Protein AF-A0A811S932-F1 (afdb_monomer_lite)

Foldseek 3Di:
DLVVLQVLVCVQQVDGQAPDPDPVSVVVSLVVCVCLLPPPPNPPVPPRPVPDDPLSSVLSCLCSPPPPVSHDDPVNSCVGPVNPDDPDD

Organism: NCBI:txid422564

pLDDT: mean 81.07, std 15.1, range [38.97, 96.25]

InterPro domains:
  IPR000719 Protein kinase domain [PF00069] (1-83)
  IPR000719 Protein kinase domain [PS50011] (1-83)
  IPR011009 Protein kinase-like domain superfamily [SSF56112] (1-86)
  IPR050108 Cyclin-dependent kinase [PTHR24056] (1-88)

Radius of gyration: 13.45 Å; chains: 1; bounding box: 45×24×29 Å

Structure (mmCIF, N/CA/C/O backbone):
data_AF-A0A811S932-F1
#
_entry.id   AF-A0A811S932-F1
#
loop_
_atom_site.group_PDB
_atom_site.id
_atom_site.type_symbol
_atom_site.label_atom_id
_atom_site.label_alt_id
_atom_site.label_comp_id
_atom_site.label_asym_id
_atom_site.label_entity_id
_atom_site.label_seq_id
_atom_site.pdbx_PDB_ins_code
_atom_site.Cartn_x
_atom_site.Cartn_y
_atom_site.Cartn_z
_atom_site.occupancy
_atom_site.B_iso_or_equiv
_atom_site.auth_seq_id
_atom_site.auth_comp_id
_atom_site.auth_asym_id
_atom_site.auth_atom_id
_atom_site.pdbx_PDB_model_num
ATOM 1 N N . MET A 1 1 ? 3.481 -7.781 5.953 1.00 94.19 1 MET A N 1
ATOM 2 C CA . MET A 1 1 ? 2.413 -6.844 5.537 1.00 94.19 1 MET A CA 1
ATOM 3 C C . MET A 1 1 ? 2.644 -6.301 4.137 1.00 94.19 1 MET A C 1
ATOM 5 O O . MET A 1 1 ? 1.759 -6.491 3.323 1.00 94.19 1 MET A O 1
ATOM 9 N N . TRP A 1 2 ? 3.835 -5.781 3.804 1.00 92.31 2 TRP A N 1
ATOM 10 C CA . TRP A 1 2 ? 4.169 -5.380 2.423 1.00 92.31 2 TRP A CA 1
ATOM 11 C C . TRP A 1 2 ? 3.836 -6.455 1.374 1.00 92.31 2 TRP A C 1
ATOM 13 O O . TRP A 1 2 ? 3.036 -6.209 0.485 1.00 92.31 2 TRP A O 1
ATOM 23 N N . GLY A 1 3 ? 4.341 -7.683 1.552 1.00 93.31 3 GLY A N 1
ATOM 24 C CA . GLY A 1 3 ? 4.035 -8.792 0.639 1.00 93.31 3 GLY A CA 1
ATOM 25 C C . GLY A 1 3 ? 2.544 -9.1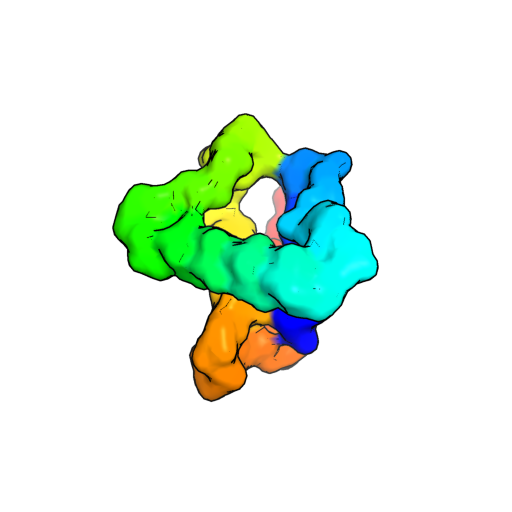43 0.536 1.00 93.31 3 GLY A C 1
ATOM 26 O O . GLY A 1 3 ? 2.092 -9.535 -0.530 1.00 93.31 3 GLY A O 1
ATOM 27 N N . LEU A 1 4 ? 1.754 -8.938 1.600 1.00 94.31 4 LEU A N 1
ATOM 28 C CA . LEU A 1 4 ? 0.294 -9.092 1.532 1.00 94.31 4 LEU A CA 1
ATOM 29 C C . LEU A 1 4 ? -0.333 -7.992 0.668 1.00 94.31 4 LEU A C 1
ATOM 31 O O . LEU A 1 4 ? -1.238 -8.273 -0.107 1.00 94.31 4 LEU A O 1
ATOM 35 N N . GLY A 1 5 ? 0.164 -6.758 0.784 1.00 92.56 5 GLY A N 1
ATOM 36 C CA . GLY A 1 5 ? -0.207 -5.662 -0.106 1.00 92.56 5 GLY A CA 1
ATOM 37 C C . GLY A 1 5 ? 0.106 -5.976 -1.568 1.00 92.56 5 GLY A C 1
ATOM 38 O O . GLY A 1 5 ? -0.734 -5.704 -2.417 1.00 92.56 5 GLY A O 1
ATOM 39 N N . CYS A 1 6 ? 1.249 -6.613 -1.855 1.00 91.31 6 CYS A N 1
ATOM 40 C CA . CYS A 1 6 ? 1.586 -7.063 -3.209 1.00 91.31 6 CYS A CA 1
ATOM 41 C C . CYS A 1 6 ? 0.580 -8.092 -3.726 1.00 91.31 6 CYS A C 1
ATOM 43 O O . CYS A 1 6 ? -0.049 -7.856 -4.748 1.00 91.31 6 CYS A O 1
ATOM 45 N N . VAL A 1 7 ? 0.353 -9.176 -2.974 1.00 93.06 7 VAL A N 1
ATOM 46 C CA . VAL A 1 7 ? -0.612 -10.223 -3.356 1.00 93.06 7 VAL A CA 1
ATOM 47 C C . VAL A 1 7 ? -2.009 -9.634 -3.553 1.00 93.06 7 VAL A C 1
ATOM 49 O O . VAL A 1 7 ? -2.697 -9.958 -4.513 1.00 93.06 7 VAL A O 1
ATOM 52 N N . MET A 1 8 ? -2.444 -8.740 -2.665 1.00 91.31 8 MET A N 1
ATOM 53 C CA . MET A 1 8 ? -3.742 -8.082 -2.793 1.00 91.31 8 MET A CA 1
ATOM 54 C C . MET A 1 8 ? -3.811 -7.183 -4.030 1.00 91.31 8 MET A C 1
ATOM 56 O O . MET A 1 8 ? -4.836 -7.191 -4.708 1.00 91.31 8 MET A O 1
ATOM 60 N N . ALA A 1 9 ? -2.755 -6.420 -4.325 1.00 86.94 9 ALA A N 1
ATOM 61 C CA . ALA A 1 9 ? -2.691 -5.604 -5.531 1.00 86.94 9 ALA A CA 1
ATOM 62 C C . ALA A 1 9 ? -2.850 -6.478 -6.777 1.00 86.94 9 ALA A C 1
ATOM 64 O O . ALA A 1 9 ? -3.692 -6.157 -7.603 1.00 86.94 9 ALA A O 1
ATOM 65 N N . GLU A 1 10 ? -2.134 -7.603 -6.844 1.00 89.31 10 GLU A N 1
ATOM 66 C CA . GLU A 1 10 ? -2.181 -8.554 -7.961 1.00 89.31 10 GLU A CA 1
ATOM 67 C C . GLU A 1 10 ? -3.551 -9.213 -8.124 1.00 89.31 10 GLU A C 1
ATOM 69 O O . GLU A 1 10 ? -4.062 -9.343 -9.233 1.00 89.31 10 GLU A O 1
ATOM 74 N N . LEU A 1 11 ? -4.193 -9.589 -7.015 1.00 89.25 11 LEU A N 1
ATOM 75 C CA . LEU A 1 11 ? -5.548 -10.144 -7.041 1.00 89.25 11 LEU A CA 1
ATOM 76 C C . LEU A 1 11 ? -6.588 -9.125 -7.517 1.00 89.25 11 LEU A C 1
ATOM 78 O O . LEU A 1 11 ? -7.581 -9.505 -8.134 1.00 89.25 11 LEU A O 1
ATOM 82 N N . LEU A 1 12 ? -6.393 -7.845 -7.193 1.00 84.25 12 LEU A N 1
ATOM 83 C CA . LEU A 1 12 ? -7.306 -6.773 -7.582 1.00 84.25 12 LEU A CA 1
ATOM 84 C C . LEU A 1 12 ? -7.061 -6.290 -9.010 1.00 84.25 12 LEU A C 1
ATOM 86 O O . LEU A 1 12 ? -8.027 -5.895 -9.653 1.00 84.25 12 LEU A O 1
ATOM 90 N N . SER A 1 13 ? -5.810 -6.293 -9.479 1.00 80.19 13 SER A N 1
ATOM 91 C CA . SER A 1 13 ? -5.433 -5.852 -10.824 1.00 80.19 13 SER A CA 1
ATOM 92 C C . SER A 1 13 ? -5.535 -6.957 -11.876 1.00 80.19 13 SER A C 1
ATOM 94 O O . SER A 1 13 ? -5.718 -6.654 -13.050 1.00 80.19 13 SER A O 1
ATOM 96 N N . GLY A 1 14 ? -5.393 -8.226 -11.481 1.00 83.31 14 GLY A N 1
ATOM 97 C CA . GLY A 1 14 ? -5.205 -9.338 -12.416 1.00 83.31 14 GLY A CA 1
ATOM 98 C C . GLY A 1 14 ? -3.828 -9.347 -13.093 1.00 83.31 14 GLY A C 1
ATOM 99 O O . GLY A 1 14 ? -3.575 -10.190 -13.950 1.00 83.31 14 GLY A O 1
ATOM 100 N N . GLU A 1 15 ? -2.938 -8.435 -12.702 1.00 83.62 15 GLU A N 1
ATOM 101 C CA . GLU A 1 15 ? -1.597 -8.243 -13.250 1.00 83.62 15 GLU A CA 1
ATOM 102 C C . GLU A 1 15 ? -0.580 -8.214 -12.107 1.00 83.62 15 GLU A C 1
ATOM 104 O O . GLU A 1 15 ? -0.879 -7.757 -11.005 1.00 83.62 15 GLU A O 1
ATOM 109 N N . THR A 1 16 ? 0.642 -8.663 -12.362 1.00 86.19 16 THR A N 1
ATOM 110 C CA . THR A 1 16 ? 1.749 -8.587 -11.394 1.00 86.19 16 THR A CA 1
ATOM 111 C C . THR A 1 16 ? 2.024 -7.145 -10.967 1.00 86.19 16 THR A C 1
ATOM 113 O O . THR A 1 16 ? 2.071 -6.250 -11.814 1.00 86.19 16 THR A O 1
ATOM 116 N N . LEU A 1 17 ? 2.292 -6.920 -9.682 1.00 83.19 17 LEU A N 1
ATOM 117 C CA . LEU A 1 17 ? 2.591 -5.572 -9.187 1.00 83.19 17 LEU A CA 1
ATOM 118 C C . LEU A 1 17 ? 3.989 -5.091 -9.604 1.00 83.19 17 LEU A C 1
ATOM 120 O O . LEU A 1 17 ? 4.186 -3.897 -9.817 1.00 83.19 17 LEU A O 1
ATOM 124 N N . PHE A 1 18 ? 4.931 -6.026 -9.698 1.00 87.12 18 PHE A N 1
ATOM 125 C CA . PHE A 1 18 ? 6.326 -5.791 -10.050 1.00 87.12 18 PHE A CA 1
ATOM 126 C C . PHE A 1 18 ? 6.742 -6.793 -11.127 1.00 87.12 18 PHE A C 1
ATOM 128 O O . PHE A 1 18 ? 6.387 -7.970 -11.033 1.00 87.12 18 PHE A O 1
ATOM 135 N N . GLN A 1 19 ? 7.477 -6.334 -12.136 1.00 85.94 19 GLN A N 1
ATOM 136 C CA . GLN A 1 19 ? 8.015 -7.157 -13.230 1.00 85.94 19 GLN A CA 1
ATOM 137 C C . GLN A 1 19 ? 9.549 -7.142 -13.252 1.00 85.94 19 GLN A C 1
ATOM 139 O O . GLN A 1 19 ? 10.166 -7.711 -14.147 1.00 85.94 19 GLN A O 1
ATOM 144 N N . ALA A 1 20 ? 10.167 -6.516 -12.253 1.00 87.62 20 ALA A N 1
ATOM 145 C CA . ALA A 1 20 ? 11.609 -6.451 -12.108 1.00 87.62 20 ALA A CA 1
ATOM 146 C C . ALA A 1 20 ? 12.285 -7.834 -12.060 1.00 87.62 20 ALA A C 1
ATOM 148 O O . ALA A 1 20 ? 11.942 -8.689 -11.238 1.00 87.62 20 ALA A O 1
ATOM 149 N N . GLU A 1 21 ? 13.327 -8.005 -12.875 1.00 89.19 21 GLU A N 1
ATOM 150 C CA . GLU A 1 21 ? 14.193 -9.192 -12.890 1.00 89.19 21 GLU A CA 1
ATOM 151 C C . GLU A 1 21 ? 15.486 -8.966 -12.085 1.00 89.19 21 GLU A C 1
ATOM 153 O O . GLU A 1 21 ? 16.220 -9.908 -11.776 1.00 89.19 21 GLU A O 1
ATOM 158 N N . SER A 1 22 ? 15.762 -7.714 -11.706 1.00 92.44 22 SER A N 1
ATOM 159 C CA . SER A 1 22 ? 16.924 -7.308 -10.913 1.00 92.44 22 SER A CA 1
ATOM 160 C C . SER A 1 22 ? 16.556 -6.462 -9.692 1.00 92.44 22 SER A C 1
ATOM 162 O O . SER A 1 22 ? 15.518 -5.803 -9.641 1.00 92.44 22 SER A O 1
ATOM 164 N N . GLU A 1 23 ? 17.452 -6.416 -8.701 1.00 90.25 23 GLU A N 1
ATOM 165 C CA . GLU A 1 23 ? 17.285 -5.549 -7.524 1.00 90.25 23 GLU A CA 1
ATOM 166 C C . GLU A 1 23 ? 17.191 -4.063 -7.903 1.00 90.25 23 GLU A C 1
ATOM 168 O O . GLU A 1 23 ? 16.437 -3.313 -7.284 1.00 90.25 23 GLU A O 1
ATOM 173 N N . TYR A 1 24 ? 17.924 -3.634 -8.935 1.00 89.44 24 TYR A N 1
ATOM 174 C CA . TYR A 1 24 ? 17.886 -2.254 -9.416 1.00 89.44 24 TYR A CA 1
ATOM 175 C C . TYR A 1 24 ? 16.499 -1.890 -9.958 1.00 89.44 24 TYR A C 1
ATOM 177 O O . TYR A 1 24 ? 15.899 -0.917 -9.498 1.00 89.44 24 TYR A O 1
ATOM 185 N N . GLU A 1 25 ? 15.958 -2.706 -10.865 1.00 89.00 25 GLU A N 1
ATOM 186 C CA . GLU A 1 25 ? 14.604 -2.527 -11.404 1.00 89.00 25 GLU A CA 1
ATOM 187 C C . GLU A 1 25 ? 13.562 -2.568 -10.287 1.00 89.00 25 GLU A C 1
ATOM 189 O O . GLU A 1 25 ? 12.699 -1.701 -10.215 1.00 89.00 25 GLU A O 1
ATOM 194 N N . MET A 1 26 ? 13.710 -3.496 -9.340 1.00 87.69 26 MET A N 1
ATOM 195 C CA . MET A 1 26 ? 12.803 -3.643 -8.205 1.00 87.69 26 MET A CA 1
ATOM 196 C C . MET A 1 26 ? 12.762 -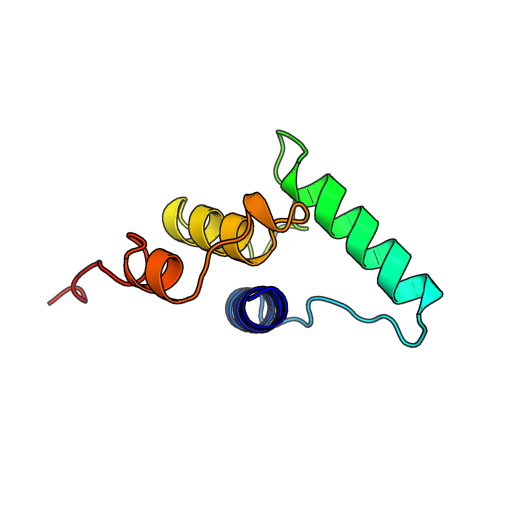2.370 -7.347 1.00 87.69 26 MET A C 1
ATOM 198 O O . MET A 1 26 ? 11.698 -1.933 -6.905 1.00 87.69 26 MET A O 1
ATOM 202 N N . THR A 1 27 ? 13.913 -1.729 -7.118 1.00 87.44 27 THR A N 1
ATOM 203 C CA . THR A 1 27 ? 13.952 -0.445 -6.400 1.00 87.44 27 THR A CA 1
ATOM 204 C C . THR A 1 27 ? 13.352 0.711 -7.197 1.00 87.44 27 THR A C 1
ATOM 206 O O . THR A 1 27 ? 12.702 1.570 -6.594 1.00 87.44 27 THR A O 1
ATOM 209 N N . ALA A 1 28 ? 13.517 0.724 -8.523 1.00 87.75 28 ALA A N 1
ATOM 210 C CA . ALA A 1 28 ? 12.910 1.724 -9.396 1.00 87.75 28 ALA A CA 1
ATOM 211 C C . ALA A 1 28 ? 11.379 1.592 -9.398 1.00 87.75 28 ALA A C 1
ATOM 213 O O . ALA A 1 28 ? 10.687 2.557 -9.075 1.00 87.75 28 ALA A O 1
ATOM 214 N N . GLU A 1 29 ? 10.856 0.383 -9.615 1.00 88.94 29 GLU A N 1
ATOM 215 C CA . GLU A 1 29 ? 9.416 0.104 -9.596 1.00 88.94 29 GLU A CA 1
ATOM 216 C C . GLU A 1 29 ? 8.794 0.386 -8.219 1.00 88.94 29 GLU A C 1
ATOM 218 O O . GLU A 1 29 ? 7.701 0.947 -8.121 1.00 88.94 29 GLU A O 1
ATOM 223 N N . MET A 1 30 ? 9.497 0.070 -7.124 1.00 87.00 30 MET A N 1
ATOM 224 C CA . MET A 1 30 ? 9.056 0.470 -5.785 1.00 87.00 30 MET A CA 1
ATOM 225 C C . MET A 1 30 ? 9.006 1.994 -5.628 1.00 87.00 30 MET A C 1
ATOM 227 O O . MET A 1 30 ? 8.062 2.515 -5.033 1.00 87.00 30 MET A O 1
ATOM 231 N N . SER A 1 31 ? 9.994 2.734 -6.135 1.00 85.75 31 SER A N 1
ATOM 232 C CA . SER A 1 31 ? 9.961 4.200 -6.082 1.00 85.75 31 SER A CA 1
ATOM 233 C C . SER A 1 31 ? 8.786 4.759 -6.884 1.00 85.75 31 SER A C 1
ATOM 235 O O . SER A 1 31 ? 8.062 5.620 -6.390 1.00 85.75 31 SER A O 1
ATOM 237 N N . GLU A 1 32 ? 8.522 4.216 -8.069 1.00 84.31 32 GLU A N 1
ATOM 238 C CA . GLU A 1 32 ? 7.370 4.608 -8.882 1.00 84.31 32 GLU A CA 1
ATOM 239 C C . GLU A 1 32 ? 6.046 4.299 -8.177 1.00 84.31 32 GLU A C 1
ATOM 241 O O . GLU A 1 32 ? 5.155 5.147 -8.120 1.00 84.31 32 GLU A O 1
ATOM 246 N N . LEU A 1 33 ? 5.912 3.117 -7.565 1.00 84.38 33 LEU A N 1
ATOM 247 C CA . LEU A 1 33 ? 4.742 2.765 -6.759 1.00 84.38 33 LEU A CA 1
ATOM 248 C C . LEU A 1 33 ? 4.532 3.755 -5.605 1.00 84.38 33 LEU A C 1
ATOM 250 O O . LEU A 1 33 ? 3.394 4.132 -5.313 1.00 84.38 33 LEU A O 1
ATOM 254 N N . ARG A 1 34 ? 5.618 4.197 -4.958 1.00 83.06 34 ARG A N 1
ATOM 255 C CA . ARG A 1 34 ? 5.566 5.212 -3.899 1.00 83.06 34 ARG A CA 1
ATOM 256 C C . ARG A 1 34 ? 4.989 6.517 -4.417 1.00 83.06 34 ARG A C 1
ATOM 258 O O . ARG A 1 34 ? 4.067 7.042 -3.799 1.00 83.06 34 ARG A O 1
ATOM 265 N N . ASP A 1 35 ? 5.517 7.018 -5.525 1.00 80.56 35 ASP A N 1
ATOM 266 C CA . ASP A 1 35 ? 5.103 8.293 -6.110 1.00 80.56 35 ASP A CA 1
ATOM 267 C C . ASP A 1 35 ? 3.644 8.233 -6.592 1.00 80.56 35 ASP A C 1
ATOM 269 O O . ASP A 1 35 ? 2.870 9.182 -6.425 1.00 80.56 35 ASP A O 1
ATOM 273 N N . ARG A 1 36 ? 3.212 7.070 -7.094 1.00 74.75 36 ARG A N 1
ATOM 274 C CA . ARG A 1 36 ? 1.816 6.796 -7.476 1.00 74.75 36 ARG A CA 1
ATOM 275 C C . ARG A 1 36 ? 0.860 6.792 -6.280 1.00 74.75 36 ARG A C 1
ATOM 277 O O . ARG A 1 36 ? -0.283 7.216 -6.422 1.00 74.75 36 ARG A O 1
ATOM 284 N N . MET A 1 37 ? 1.310 6.323 -5.116 1.00 72.56 37 MET A N 1
ATOM 285 C CA . MET A 1 37 ? 0.517 6.282 -3.878 1.00 72.56 37 MET A CA 1
ATOM 286 C C . MET A 1 37 ? 0.482 7.630 -3.138 1.00 72.56 37 MET A C 1
ATOM 288 O O . MET A 1 37 ? -0.494 7.915 -2.447 1.00 72.56 37 MET A O 1
ATOM 292 N N . THR A 1 38 ? 1.532 8.454 -3.239 1.00 68.31 38 THR A N 1
ATOM 293 C CA . THR A 1 38 ? 1.640 9.746 -2.529 1.00 68.31 38 THR A CA 1
ATOM 294 C C . THR A 1 38 ? 1.159 10.945 -3.341 1.00 68.31 38 THR A C 1
ATOM 296 O O . THR A 1 38 ? 0.817 11.976 -2.757 1.00 68.31 38 THR A O 1
ATOM 299 N N . SER A 1 39 ? 1.103 10.841 -4.670 1.00 61.66 39 SER A N 1
ATOM 300 C CA . SER A 1 39 ? 0.519 11.889 -5.504 1.00 61.66 39 SER A CA 1
ATOM 301 C C . SER A 1 39 ? -0.991 12.001 -5.249 1.00 61.66 39 SER A C 1
ATOM 303 O O . SER A 1 39 ? -1.739 11.032 -5.337 1.00 61.66 39 SER A O 1
ATOM 305 N N . ALA A 1 40 ? -1.468 13.220 -4.958 1.00 48.53 40 ALA A N 1
ATOM 306 C CA . ALA A 1 40 ? -2.890 13.523 -4.725 1.00 48.53 40 ALA A CA 1
ATOM 307 C C . ALA A 1 40 ? -3.804 13.168 -5.920 1.00 48.53 40 ALA A C 1
ATOM 309 O O . ALA A 1 40 ? -5.026 13.135 -5.793 1.00 48.53 40 ALA A O 1
ATOM 310 N N . ALA A 1 41 ? -3.211 12.875 -7.078 1.00 45.72 41 ALA A N 1
ATOM 311 C CA . ALA A 1 41 ? -3.843 12.192 -8.189 1.00 45.72 41 ALA A CA 1
ATOM 312 C C . ALA A 1 41 ? -3.347 10.740 -8.202 1.00 45.72 41 ALA A C 1
ATOM 314 O O . ALA A 1 41 ? -2.437 10.427 -8.962 1.00 45.72 41 ALA A O 1
ATOM 315 N N . GLY A 1 42 ? -3.930 9.881 -7.359 1.00 46.16 42 GLY A N 1
ATOM 316 C CA . GLY A 1 42 ? -3.620 8.453 -7.265 1.00 46.16 42 GLY A CA 1
ATOM 317 C C . GLY A 1 42 ? -3.807 7.724 -8.596 1.00 46.16 42 GLY A C 1
ATOM 318 O O . GLY A 1 42 ? -4.817 7.061 -8.829 1.00 46.16 42 GLY A O 1
ATOM 319 N N . LYS A 1 43 ? -2.833 7.851 -9.492 1.00 42.97 43 LYS A N 1
ATOM 320 C CA . LYS A 1 43 ? -2.726 7.072 -10.716 1.00 42.97 43 LYS A CA 1
ATOM 321 C C . LYS A 1 43 ? -1.784 5.919 -10.429 1.00 42.97 43 LYS A C 1
ATOM 323 O O . LYS A 1 43 ? -0.643 5.864 -10.874 1.00 42.97 43 LYS A O 1
ATOM 328 N N . LEU A 1 44 ? -2.315 4.930 -9.719 1.00 49.59 44 LEU A N 1
ATOM 329 C CA . LEU A 1 44 ? -2.019 3.577 -10.157 1.00 49.59 44 LEU A CA 1
ATOM 330 C C . LEU A 1 44 ? -2.542 3.509 -11.606 1.00 49.59 44 LEU A C 1
ATOM 332 O O . LEU A 1 44 ? -3.683 3.913 -11.822 1.00 49.59 44 LEU A O 1
ATOM 336 N N . ASP A 1 45 ? -1.704 3.173 -12.596 1.00 48.38 45 ASP A N 1
ATOM 337 C CA . ASP A 1 45 ? -2.143 3.091 -13.994 1.00 48.38 45 ASP A CA 1
ATOM 338 C C . ASP A 1 45 ? -3.425 2.235 -14.086 1.00 48.38 45 ASP A C 1
ATOM 340 O O . ASP A 1 45 ? -3.544 1.227 -13.380 1.00 48.38 45 ASP A O 1
ATOM 344 N N . PRO A 1 46 ? -4.478 2.749 -14.739 1.00 47.00 46 PRO A N 1
ATOM 345 C CA . PRO A 1 46 ? -5.696 2.906 -13.970 1.00 47.00 46 PRO A CA 1
ATOM 346 C C . PRO A 1 46 ? -6.873 2.021 -14.356 1.00 47.00 46 PRO A C 1
ATOM 348 O O . PRO A 1 46 ? -7.920 2.191 -13.740 1.00 47.00 46 PRO A O 1
ATOM 351 N N . GLU A 1 47 ? -6.798 1.152 -15.360 1.00 50.19 47 GLU A N 1
ATOM 352 C CA . GLU A 1 47 ? -8.016 0.424 -15.747 1.00 50.19 47 GLU A CA 1
ATOM 353 C C . GLU A 1 47 ? -8.513 -0.491 -14.626 1.00 50.19 47 GLU A C 1
ATOM 355 O O . GLU A 1 47 ? -9.700 -0.482 -14.322 1.00 50.19 47 GLU A O 1
ATOM 360 N N . CYS A 1 48 ? -7.613 -1.163 -13.905 1.00 55.28 48 CYS A N 1
ATOM 361 C CA . CYS A 1 48 ? -8.047 -2.117 -12.888 1.00 55.28 48 CYS A CA 1
ATOM 362 C C . CYS A 1 48 ? -8.233 -1.510 -11.481 1.00 55.28 48 CYS A C 1
ATOM 364 O O . CYS A 1 48 ? -9.028 -1.995 -10.676 1.00 55.28 48 CYS A O 1
ATOM 366 N N . LEU A 1 49 ? -7.546 -0.398 -11.169 1.00 60.38 49 LEU A N 1
ATOM 367 C CA . LEU A 1 49 ? -7.568 0.208 -9.824 1.00 60.38 49 LEU A CA 1
ATOM 368 C C . LEU A 1 49 ? -8.406 1.506 -9.715 1.00 60.38 49 LEU A C 1
ATOM 370 O O . LEU A 1 49 ? -8.692 1.977 -8.602 1.00 60.38 49 LEU A O 1
ATOM 374 N N . LYS A 1 50 ? -8.879 2.076 -10.837 1.00 61.91 50 LYS A N 1
ATOM 375 C CA . LYS A 1 50 ? -9.879 3.173 -10.835 1.00 61.91 50 LYS A CA 1
ATOM 376 C C . LYS A 1 50 ? -11.245 2.735 -10.314 1.00 61.91 50 LYS A C 1
ATOM 378 O O . LYS A 1 50 ? -11.933 3.549 -9.699 1.00 61.91 50 LYS A O 1
ATOM 383 N N . ASP A 1 51 ? -11.586 1.463 -10.467 1.00 68.75 51 ASP A N 1
ATOM 384 C CA . ASP A 1 51 ? -12.880 0.927 -10.032 1.00 68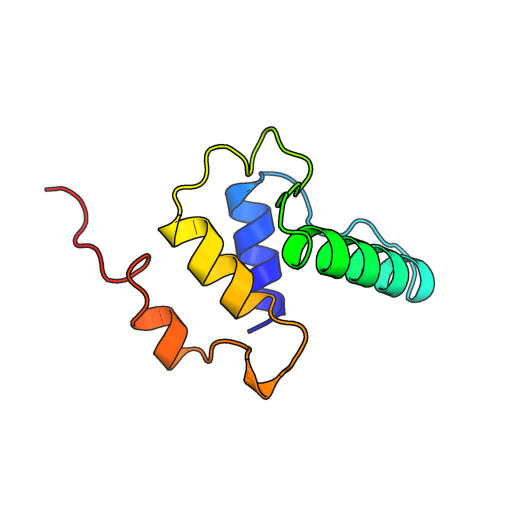.75 51 ASP A CA 1
ATOM 385 C C . ASP A 1 51 ? -12.854 0.393 -8.592 1.00 68.75 51 ASP A C 1
ATOM 387 O O . ASP A 1 51 ? -13.845 -0.138 -8.068 1.00 68.75 51 ASP A O 1
ATOM 391 N N . LEU A 1 52 ? -11.723 0.559 -7.897 1.0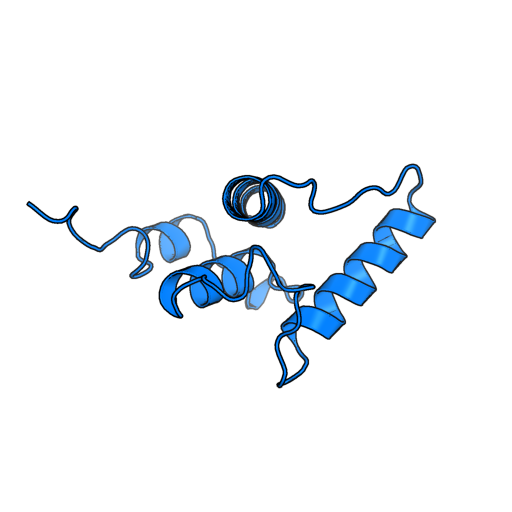0 73.94 52 LEU A N 1
ATOM 392 C CA . LEU A 1 52 ? -11.671 0.312 -6.467 1.00 73.94 52 LEU A CA 1
ATOM 393 C C . LEU A 1 52 ? -12.537 1.324 -5.718 1.00 73.94 52 LEU A C 1
ATOM 395 O O . LEU A 1 52 ? -12.449 2.536 -5.907 1.00 73.94 52 LEU A O 1
ATOM 399 N N . SER A 1 53 ? -13.333 0.806 -4.788 1.00 84.12 53 SER A N 1
ATOM 400 C CA . SER A 1 53 ? -13.977 1.639 -3.780 1.00 84.12 53 SER A CA 1
ATOM 401 C C . SER A 1 53 ? -12.915 2.262 -2.874 1.00 84.12 53 SER A C 1
ATOM 403 O O . SER A 1 53 ? -11.835 1.696 -2.696 1.00 84.12 53 SER A O 1
ATOM 405 N N . GLU A 1 54 ? -13.240 3.390 -2.244 1.00 82.88 54 GLU A N 1
ATOM 406 C CA . GLU A 1 54 ? -12.343 4.065 -1.293 1.00 82.88 54 GLU A CA 1
ATOM 407 C C . GLU A 1 54 ? -11.809 3.099 -0.225 1.00 82.88 54 GLU A C 1
ATOM 409 O O . GLU A 1 54 ? -10.607 3.046 -0.003 1.00 82.88 54 GLU A O 1
ATOM 414 N N . ASN A 1 55 ? -12.660 2.220 0.320 1.00 85.25 55 ASN A N 1
ATOM 415 C CA . ASN A 1 55 ? -12.246 1.206 1.297 1.00 85.25 55 ASN A CA 1
ATOM 416 C C . ASN A 1 55 ? -11.170 0.237 0.774 1.00 85.25 55 ASN A C 1
ATOM 418 O O . ASN A 1 55 ? -10.350 -0.234 1.555 1.00 85.25 55 ASN A O 1
ATOM 422 N N . ARG A 1 56 ? -11.208 -0.125 -0.516 1.00 86.44 56 ARG A N 1
ATOM 423 C CA . ARG A 1 56 ? -10.220 -1.033 -1.125 1.00 86.44 56 ARG A CA 1
ATOM 424 C C . ARG A 1 56 ? -8.883 -0.324 -1.323 1.00 86.44 56 ARG A C 1
ATOM 426 O O . ARG A 1 56 ? -7.841 -0.934 -1.118 1.00 86.44 56 ARG A O 1
ATOM 433 N N . ARG A 1 57 ? -8.917 0.962 -1.680 1.00 86.31 57 ARG A N 1
ATOM 434 C CA . ARG A 1 57 ? -7.707 1.787 -1.777 1.00 86.31 57 ARG A CA 1
ATOM 435 C C . ARG A 1 57 ? -7.071 2.013 -0.416 1.00 86.31 57 ARG A C 1
ATOM 437 O O . ARG A 1 57 ? -5.874 1.820 -0.290 1.00 86.31 57 ARG A O 1
ATOM 444 N N . ASP A 1 58 ? -7.873 2.352 0.587 1.00 89.00 58 ASP A N 1
ATOM 445 C CA . ASP A 1 58 ? -7.397 2.690 1.931 1.00 89.00 58 ASP A CA 1
ATOM 446 C C . ASP A 1 58 ? -6.612 1.533 2.571 1.00 89.00 58 ASP A C 1
ATOM 448 O O . ASP A 1 58 ? -5.454 1.692 2.962 1.00 89.00 58 ASP A O 1
ATOM 452 N N . VAL A 1 59 ? -7.175 0.316 2.544 1.00 91.81 59 VAL A N 1
ATOM 453 C CA . VAL A 1 59 ? -6.470 -0.873 3.051 1.00 91.81 59 VAL A CA 1
ATOM 454 C C . VAL A 1 59 ? -5.204 -1.171 2.248 1.00 91.81 59 VAL A C 1
ATOM 456 O O . VAL A 1 59 ? -4.168 -1.484 2.833 1.00 91.81 59 VAL A O 1
ATOM 459 N N . LEU A 1 60 ? -5.248 -1.034 0.918 1.00 90.38 60 LEU A N 1
ATOM 460 C CA . LEU A 1 60 ? -4.100 -1.302 0.055 1.00 90.38 60 LEU A CA 1
ATOM 461 C C . LEU A 1 60 ? -2.964 -0.298 0.305 1.00 90.38 60 LEU A C 1
ATOM 463 O O . LEU A 1 60 ? -1.808 -0.701 0.427 1.00 90.38 60 LEU A O 1
ATOM 467 N N . SER A 1 61 ? -3.290 0.987 0.460 1.00 89.31 61 SER A N 1
ATOM 468 C CA . SER A 1 61 ? -2.340 2.043 0.818 1.00 89.31 61 SER A CA 1
ATOM 469 C C . SER A 1 61 ? -1.718 1.814 2.197 1.00 89.31 61 SER A C 1
ATOM 471 O O . SER A 1 61 ? -0.517 2.016 2.360 1.00 89.31 61 SER A O 1
ATOM 473 N N . GLY A 1 62 ? -2.490 1.335 3.177 1.00 92.19 62 GLY A N 1
ATOM 474 C CA . GLY A 1 62 ? -1.964 0.975 4.496 1.00 92.19 62 GLY A CA 1
ATOM 475 C C . GLY A 1 62 ? -1.041 -0.252 4.472 1.00 92.19 62 GLY A C 1
ATOM 476 O O . GLY A 1 62 ? -0.016 -0.276 5.157 1.00 92.19 62 GLY A O 1
ATOM 477 N N . LEU A 1 63 ? -1.351 -1.265 3.657 1.00 93.12 63 LEU A N 1
ATOM 478 C CA . LEU A 1 63 ? -0.509 -2.458 3.486 1.00 93.12 63 LEU A CA 1
ATOM 479 C C . LEU A 1 63 ? 0.807 -2.148 2.755 1.00 93.12 63 LEU A C 1
ATOM 481 O O . LEU A 1 63 ? 1.860 -2.683 3.120 1.00 93.12 63 LEU A O 1
ATOM 485 N N . LEU A 1 64 ? 0.739 -1.265 1.756 1.00 91.56 64 LEU A N 1
ATOM 486 C CA . LEU A 1 64 ? 1.859 -0.793 0.938 1.00 91.56 64 LEU A CA 1
ATOM 487 C C . LEU A 1 64 ? 2.448 0.532 1.451 1.00 91.56 64 LEU A C 1
ATOM 489 O O . LEU A 1 64 ? 3.098 1.268 0.708 1.00 91.56 64 LEU A O 1
ATOM 493 N N . ALA A 1 65 ? 2.269 0.850 2.737 1.00 91.38 65 ALA A N 1
ATOM 494 C CA . ALA A 1 65 ? 2.907 2.022 3.316 1.00 91.38 65 ALA A CA 1
ATOM 495 C C . ALA A 1 65 ? 4.434 1.832 3.363 1.00 91.38 65 ALA A C 1
ATOM 497 O O . ALA A 1 65 ? 4.964 0.838 3.886 1.00 91.38 65 ALA A O 1
ATOM 498 N N . PHE A 1 66 ? 5.155 2.817 2.825 1.00 87.94 66 PHE A N 1
ATOM 499 C CA . PHE A 1 66 ? 6.617 2.812 2.783 1.00 87.94 66 PHE A CA 1
ATOM 500 C C . PHE A 1 66 ? 7.261 3.089 4.138 1.00 87.94 66 PHE A C 1
ATOM 502 O O . PHE A 1 66 ? 8.280 2.480 4.453 1.00 87.94 66 PHE A O 1
ATOM 509 N N . CYS A 1 67 ? 6.669 3.975 4.943 1.00 89.75 67 CYS A N 1
ATOM 510 C CA . CYS A 1 67 ? 7.071 4.163 6.334 1.00 89.75 67 CYS A CA 1
ATOM 511 C C . CYS A 1 67 ? 6.587 2.953 7.151 1.00 89.75 67 CYS A C 1
ATOM 513 O O . CYS A 1 67 ? 5.370 2.750 7.214 1.00 89.75 67 CYS A O 1
ATOM 515 N N . PRO A 1 68 ? 7.478 2.161 7.772 1.00 90.38 68 PRO A N 1
ATOM 516 C CA . PRO A 1 68 ? 7.088 0.985 8.550 1.00 90.38 68 PRO A CA 1
ATOM 517 C C . PRO A 1 68 ? 6.098 1.297 9.676 1.00 90.38 68 PRO A C 1
ATOM 519 O O . PRO A 1 68 ? 5.210 0.497 9.940 1.00 90.38 68 PRO A O 1
ATOM 522 N N . GLU A 1 69 ? 6.203 2.476 10.284 1.00 92.62 69 GLU A N 1
ATOM 523 C CA . GLU A 1 69 ? 5.355 2.932 11.392 1.00 92.62 69 GLU A CA 1
ATOM 524 C C . GLU A 1 69 ? 3.935 3.289 10.940 1.00 92.62 69 GLU A C 1
ATOM 526 O O . GLU A 1 69 ? 3.020 3.344 11.753 1.00 92.62 69 GLU A O 1
ATOM 531 N N . LYS A 1 70 ? 3.749 3.557 9.643 1.00 90.25 70 LYS A N 1
ATOM 532 C CA . LYS A 1 70 ? 2.437 3.829 9.036 1.00 90.25 70 LYS A CA 1
ATOM 533 C C . LYS A 1 70 ? 1.840 2.585 8.380 1.00 90.25 70 LYS A C 1
ATOM 535 O O . LYS A 1 70 ? 0.743 2.657 7.833 1.00 90.25 70 LYS A O 1
ATOM 540 N N . ARG A 1 71 ? 2.584 1.475 8.356 1.00 94.88 71 ARG A N 1
ATOM 541 C CA . ARG A 1 71 ? 2.167 0.243 7.696 1.00 94.88 71 ARG A CA 1
ATOM 542 C C . ARG A 1 71 ? 1.225 -0.523 8.602 1.00 94.88 71 ARG A C 1
ATOM 544 O O . ARG A 1 71 ? 1.591 -0.841 9.728 1.00 94.88 71 ARG A O 1
ATOM 551 N N . LEU A 1 72 ? 0.061 -0.876 8.064 1.00 95.25 72 LEU A N 1
ATOM 552 C CA . LEU A 1 72 ? -0.920 -1.683 8.780 1.00 95.25 72 LEU A CA 1
ATOM 553 C C . LEU A 1 72 ? -0.287 -2.984 9.266 1.00 95.25 72 LEU A C 1
ATOM 555 O O . LEU A 1 72 ? 0.334 -3.719 8.489 1.00 95.25 72 LEU A O 1
ATOM 559 N N . THR A 1 73 ? -0.499 -3.285 10.540 1.00 96.25 73 THR A N 1
ATOM 560 C CA . THR A 1 73 ? -0.302 -4.613 11.113 1.00 96.25 73 THR A CA 1
ATOM 561 C C . THR A 1 73 ? -1.408 -5.563 10.651 1.00 96.25 73 THR A C 1
ATOM 563 O O . THR A 1 73 ? -2.434 -5.153 10.109 1.00 96.25 73 THR A O 1
ATOM 566 N N . ALA A 1 74 ? -1.218 -6.868 10.865 1.00 94.38 74 ALA A N 1
ATOM 567 C CA . ALA A 1 74 ? -2.245 -7.853 10.530 1.00 94.38 74 ALA A CA 1
ATOM 568 C C . ALA A 1 74 ? -3.546 -7.634 11.324 1.00 94.38 74 ALA A C 1
ATOM 570 O O . ALA A 1 74 ? -4.627 -7.778 10.761 1.00 94.38 74 ALA A O 1
ATOM 571 N N . ALA A 1 75 ? -3.443 -7.254 12.603 1.00 94.69 75 ALA A N 1
ATOM 572 C CA . ALA A 1 75 ? -4.602 -6.977 13.448 1.00 94.69 75 ALA A CA 1
ATOM 573 C C . ALA A 1 75 ? -5.385 -5.752 12.946 1.00 94.69 75 ALA A C 1
ATOM 575 O O . ALA A 1 75 ? -6.582 -5.857 12.699 1.00 94.69 75 ALA A O 1
ATOM 576 N N . GLU A 1 76 ? -4.703 -4.632 12.688 1.00 94.38 76 GLU A N 1
ATOM 577 C CA . GLU A 1 76 ? -5.345 -3.414 12.166 1.00 94.38 76 GLU A CA 1
ATOM 578 C C . GLU A 1 76 ? -5.948 -3.636 10.773 1.00 94.38 76 GLU A C 1
ATOM 580 O O . GLU A 1 76 ? -7.022 -3.121 10.464 1.00 94.38 76 GLU A O 1
ATOM 585 N N . ALA A 1 77 ? -5.280 -4.432 9.928 1.00 93.12 77 ALA A N 1
ATOM 586 C CA . ALA A 1 77 ? -5.819 -4.802 8.628 1.00 93.12 77 ALA A CA 1
ATOM 587 C C . ALA A 1 77 ? -7.139 -5.571 8.775 1.00 93.12 77 ALA A C 1
ATOM 589 O O . ALA A 1 77 ? -8.092 -5.234 8.086 1.00 93.12 77 ALA A O 1
ATOM 590 N N . LEU A 1 78 ? -7.239 -6.547 9.685 1.00 91.50 78 LEU A N 1
ATOM 591 C CA . LEU A 1 78 ? -8.479 -7.305 9.915 1.00 91.50 78 LEU A CA 1
ATOM 592 C C . LEU A 1 78 ? -9.628 -6.434 10.440 1.00 91.50 78 LEU A C 1
ATOM 594 O O . LEU A 1 78 ? -10.788 -6.675 10.107 1.00 91.50 78 LEU A O 1
ATOM 598 N N . GLU A 1 79 ? -9.317 -5.407 11.225 1.00 91.50 79 GLU A N 1
ATOM 599 C CA . GLU A 1 79 ? -10.306 -4.446 11.725 1.00 91.50 79 GLU A CA 1
ATOM 600 C C . GLU A 1 79 ? -10.763 -3.441 10.654 1.00 91.50 79 GLU A C 1
ATOM 602 O O . GLU A 1 79 ? -11.774 -2.751 10.827 1.00 91.50 79 GLU A O 1
ATOM 607 N N . HIS A 1 80 ? -10.061 -3.369 9.520 1.00 91.12 80 HIS A N 1
ATOM 608 C CA . HIS A 1 80 ? -10.370 -2.440 8.447 1.00 91.12 80 HIS A CA 1
ATOM 609 C C . HIS A 1 80 ? -11.778 -2.670 7.877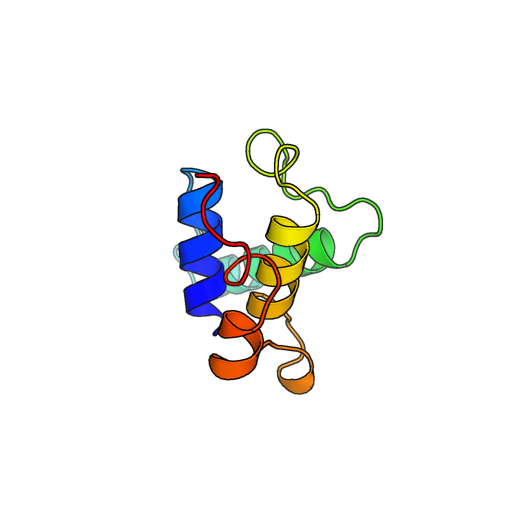 1.00 91.12 80 HIS A C 1
ATOM 611 O O . HIS A 1 80 ? -12.217 -3.798 7.640 1.00 91.12 80 HIS A O 1
ATOM 617 N N . ARG A 1 81 ? -12.468 -1.580 7.512 1.00 88.00 81 ARG A N 1
ATOM 618 C CA . ARG A 1 81 ? -13.835 -1.593 6.936 1.00 88.00 81 ARG A CA 1
ATOM 619 C C . ARG A 1 81 ? -13.983 -2.402 5.645 1.00 88.00 81 ARG A C 1
ATOM 621 O O . ARG A 1 81 ? -15.095 -2.557 5.143 1.00 88.00 81 ARG A O 1
ATOM 628 N N . TRP A 1 82 ? -12.873 -2.821 5.045 1.00 86.44 82 TRP A N 1
ATOM 629 C CA . TRP A 1 82 ? -12.885 -3.705 3.885 1.00 86.44 82 TRP A CA 1
ATOM 630 C C . TRP A 1 82 ? -13.170 -5.155 4.291 1.00 86.44 82 TRP A C 1
ATOM 632 O O . TRP A 1 82 ? -13.997 -5.794 3.652 1.00 86.44 82 TRP A O 1
ATOM 642 N N . PHE A 1 83 ? -12.569 -5.625 5.387 1.00 86.06 83 PHE A N 1
ATOM 643 C CA . PHE A 1 83 ? -12.781 -6.969 5.928 1.00 86.06 83 PHE A CA 1
ATOM 644 C C . PHE A 1 83 ? -13.963 -7.045 6.899 1.00 86.06 83 PHE A C 1
ATOM 646 O O . PHE A 1 83 ? -14.576 -8.097 7.035 1.00 86.06 83 PHE A O 1
ATOM 653 N N . ASN A 1 84 ? -14.313 -5.929 7.546 1.00 82.12 84 ASN A N 1
ATOM 654 C CA . ASN A 1 84 ? -15.364 -5.878 8.567 1.00 82.12 84 ASN A CA 1
ATOM 655 C C . ASN A 1 84 ? -16.737 -5.404 8.037 1.00 82.12 84 ASN A C 1
ATOM 657 O O . ASN A 1 84 ? -17.609 -4.987 8.797 1.00 82.12 84 ASN A O 1
ATOM 661 N N . LYS A 1 85 ? -16.951 -5.421 6.715 1.00 67.12 85 LYS A N 1
ATOM 66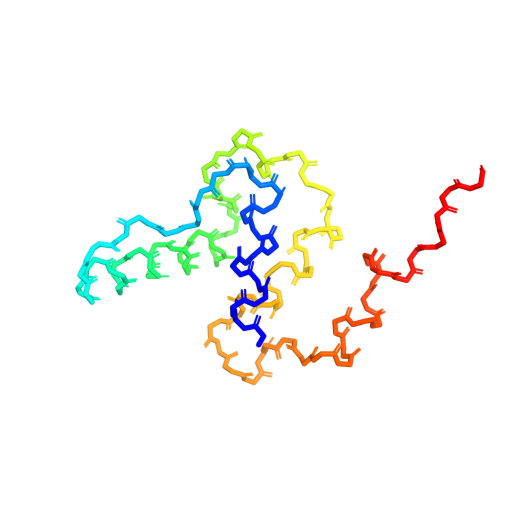2 C CA . LYS A 1 85 ? -18.305 -5.321 6.151 1.00 67.12 85 LYS A CA 1
ATOM 663 C C . LYS A 1 85 ? -18.902 -6.722 6.124 1.00 67.12 85 LYS A C 1
ATOM 665 O O . LYS A 1 85 ? -18.327 -7.610 5.501 1.00 67.12 85 LYS A O 1
ATOM 670 N N . ALA A 1 86 ? -20.056 -6.905 6.767 1.00 57.84 86 ALA A N 1
ATOM 671 C CA . ALA A 1 86 ? -20.848 -8.116 6.581 1.00 57.84 86 ALA A CA 1
ATOM 672 C C . ALA A 1 86 ? -21.047 -8.354 5.069 1.00 57.84 86 ALA A C 1
ATOM 674 O O . ALA A 1 86 ? -21.321 -7.380 4.351 1.00 57.84 86 ALA A O 1
ATOM 675 N N . PRO A 1 87 ? -20.879 -9.592 4.565 1.00 58.12 87 PRO A N 1
ATOM 676 C CA . PRO A 1 87 ? -21.242 -9.892 3.189 1.00 58.12 87 PRO A CA 1
ATOM 677 C C . PRO A 1 87 ? -22.704 -9.483 2.994 1.00 58.12 87 PRO A C 1
ATOM 679 O O . PRO A 1 87 ? -23.524 -9.674 3.889 1.00 58.12 87 PRO A O 1
ATOM 682 N N . LEU A 1 88 ? -23.003 -8.830 1.870 1.00 56.41 88 LEU A N 1
ATOM 683 C CA . LEU A 1 88 ? -24.372 -8.455 1.526 1.00 56.41 88 LEU A CA 1
ATOM 684 C C . LEU A 1 88 ? -25.210 -9.741 1.509 1.00 56.41 88 LEU A C 1
ATOM 686 O O . LEU A 1 88 ? -24.955 -10.618 0.684 1.00 56.41 88 LEU A O 1
ATOM 690 N N . ASN A 1 89 ? -26.124 -9.853 2.475 1.00 38.97 89 ASN A N 1
ATOM 691 C CA . ASN A 1 89 ? -27.126 -10.914 2.559 1.00 38.97 89 ASN A CA 1
ATOM 692 C C . ASN A 1 89 ? -28.091 -10.836 1.374 1.00 38.97 89 ASN A C 1
ATOM 694 O O . ASN A 1 89 ? -28.457 -9.692 1.010 1.00 38.97 89 ASN A O 1
#

Sequence (89 aa):
MWGLGCVMAELLSGETLFQAESEYEMTAEMSELRDRMTSAAGKLDPECLKDLSENRRDVLSGLLAFCPEKRLTAAEALEHRWFNKAPLN

Secondary structure (DSSP, 8-state):
-HHHHHHHHHHHHSS-S---SSHHHHHHHHHHHHHHHHSSS--S-STTTTT--HHHHHHHHHHT-SSGGGSPPHHHHHHSTTTSSPP--